Protein AF-A0AAW2WIA9-F1 (afdb_monomer_lite)

Organism: NCBI:txid2727402

pLDDT: mean 79.07, std 10.44, range [48.84, 89.81]

Secondary structure (DSSP, 8-state):
---------PPPB-S-S-HHHHHHHHHHHHHHHT--HHHHHHHHHHHB-GGGG-

Foldseek 3Di:
DPPPLPQQPQAADAVDDDVVVSVVVLVVSCVVVVDDPVSSVVNVVVSYHHVSVD

Radius of gyration: 11.78 Å; chains: 1; bounding box: 27×33×22 Å

Structure (mmCIF, N/CA/C/O backbone):
data_AF-A0AAW2WIA9-F1
#
_entry.id   AF-A0AAW2WIA9-F1
#
loop_
_atom_site.group_PDB
_atom_site.id
_atom_site.type_symbol
_atom_site.label_atom_id
_a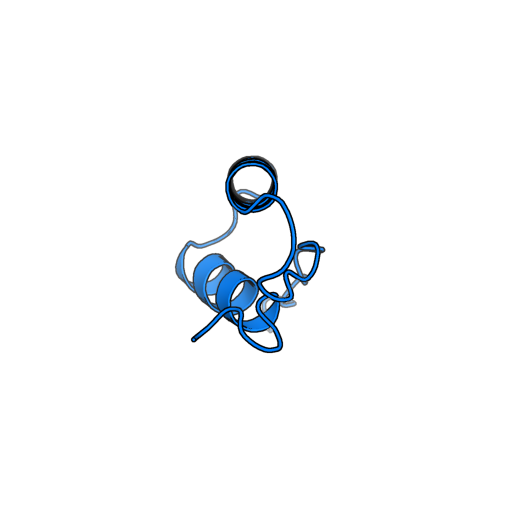tom_site.label_alt_id
_atom_site.label_comp_id
_atom_site.label_asym_id
_atom_site.label_entity_id
_atom_site.label_seq_id
_atom_site.pdbx_PDB_ins_code
_atom_site.Cartn_x
_atom_site.Cartn_y
_atom_site.Cartn_z
_atom_site.occupancy
_atom_site.B_iso_or_equiv
_atom_site.auth_seq_id
_atom_site.auth_comp_id
_atom_site.auth_asym_id
_atom_site.auth_atom_id
_atom_site.pdbx_PDB_model_num
ATOM 1 N N . MET A 1 1 ? 9.811 -20.560 -11.835 1.00 48.84 1 MET A N 1
ATOM 2 C CA . MET A 1 1 ? 10.476 -20.068 -10.610 1.00 48.84 1 MET A CA 1
ATOM 3 C C . MET A 1 1 ? 9.425 -19.315 -9.818 1.00 48.84 1 MET A C 1
ATOM 5 O O . MET A 1 1 ? 8.727 -18.539 -10.464 1.00 48.84 1 MET A O 1
ATOM 9 N N . PRO A 1 2 ? 9.216 -19.549 -8.509 1.00 49.22 2 PRO A N 1
ATOM 10 C CA . PRO A 1 2 ? 8.391 -18.624 -7.751 1.00 49.22 2 PRO A CA 1
ATOM 11 C C . PRO A 1 2 ? 9.151 -17.301 -7.772 1.00 49.22 2 PRO A C 1
ATOM 13 O O . PRO A 1 2 ? 10.250 -17.214 -7.235 1.00 49.22 2 PRO A O 1
ATOM 16 N N . THR A 1 3 ? 8.630 -16.310 -8.490 1.00 57.84 3 THR A N 1
ATOM 17 C CA . THR A 1 3 ? 9.062 -14.927 -8.317 1.00 57.84 3 THR A CA 1
ATOM 18 C C . THR A 1 3 ? 8.763 -14.638 -6.859 1.00 57.84 3 THR A C 1
ATOM 20 O O . THR A 1 3 ? 7.591 -14.507 -6.502 1.00 57.84 3 THR A O 1
ATOM 23 N N . GLU A 1 4 ? 9.781 -14.728 -5.999 1.00 49.22 4 GLU A N 1
ATOM 24 C CA . GLU A 1 4 ? 9.625 -14.459 -4.580 1.00 49.22 4 GLU A CA 1
ATOM 25 C C . GLU A 1 4 ? 8.946 -13.107 -4.490 1.00 49.22 4 GLU A C 1
ATOM 27 O O . GLU A 1 4 ? 9.431 -12.099 -5.003 1.00 49.22 4 GLU A O 1
ATOM 32 N N . TYR A 1 5 ? 7.724 -13.145 -3.975 1.00 58.84 5 TYR A N 1
ATOM 33 C CA . TYR A 1 5 ? 6.841 -12.006 -3.892 1.00 58.84 5 TYR A CA 1
ATOM 34 C C . TYR A 1 5 ? 7.445 -11.120 -2.814 1.00 58.84 5 TYR A C 1
ATOM 36 O O . TYR A 1 5 ? 7.037 -11.219 -1.661 1.00 58.84 5 TYR A O 1
ATOM 44 N N . GLN A 1 6 ? 8.487 -10.357 -3.151 1.00 61.38 6 GLN A N 1
ATOM 45 C CA . GLN A 1 6 ? 9.198 -9.535 -2.188 1.00 61.38 6 GLN A CA 1
ATOM 46 C C . GLN A 1 6 ? 8.193 -8.509 -1.685 1.00 61.38 6 GLN A C 1
ATOM 48 O O . GLN A 1 6 ? 7.725 -7.675 -2.470 1.00 61.38 6 GLN A O 1
ATOM 53 N N . PRO A 1 7 ? 7.753 -8.622 -0.420 1.00 63.47 7 PRO A N 1
ATOM 54 C CA . PRO A 1 7 ? 6.734 -7.735 0.066 1.00 63.47 7 PRO A CA 1
ATOM 55 C C . PRO A 1 7 ? 7.351 -6.350 0.137 1.00 63.47 7 PRO A C 1
ATOM 57 O O . PRO A 1 7 ? 8.339 -6.137 0.834 1.00 63.47 7 PRO A O 1
ATOM 60 N N . LEU A 1 8 ? 6.790 -5.421 -0.625 1.00 71.56 8 LEU A N 1
ATOM 61 C CA . LEU A 1 8 ? 7.152 -4.032 -0.477 1.00 71.56 8 LEU A CA 1
ATOM 62 C C . LEU A 1 8 ? 6.669 -3.598 0.909 1.00 71.56 8 LEU A C 1
ATOM 64 O O . LEU A 1 8 ? 5.497 -3.777 1.228 1.00 71.56 8 LEU A O 1
ATOM 68 N N . GLU A 1 9 ? 7.559 -3.086 1.756 1.00 70.69 9 GLU A N 1
ATOM 69 C CA . GLU A 1 9 ? 7.232 -2.681 3.131 1.00 70.69 9 GLU A CA 1
ATOM 70 C C . GLU A 1 9 ? 6.410 -1.376 3.125 1.00 70.69 9 GLU A C 1
ATOM 72 O O . GLU A 1 9 ? 6.848 -0.317 3.572 1.00 70.69 9 GLU A O 1
ATOM 77 N N . LEU A 1 10 ? 5.198 -1.429 2.570 1.00 79.00 10 LEU A N 1
ATOM 78 C CA . LEU A 1 10 ? 4.258 -0.322 2.591 1.00 79.00 10 LEU A CA 1
ATOM 79 C C . LEU A 1 10 ? 3.738 -0.131 4.010 1.00 79.00 10 LEU A C 1
ATOM 81 O O . LEU A 1 10 ? 3.211 -1.049 4.645 1.00 79.00 10 LEU A O 1
ATOM 85 N N . ARG A 1 11 ? 3.821 1.109 4.493 1.00 82.25 11 ARG A N 1
ATOM 86 C CA . ARG A 1 11 ? 3.194 1.493 5.756 1.00 82.25 11 ARG A CA 1
ATOM 87 C C . ARG A 1 11 ? 1.699 1.188 5.686 1.00 82.25 11 ARG A C 1
ATOM 89 O O . ARG A 1 11 ? 1.019 1.639 4.775 1.00 82.25 11 ARG A O 1
ATOM 96 N N . GLN A 1 12 ? 1.170 0.477 6.675 1.00 86.31 12 GLN A N 1
ATOM 97 C CA . GLN A 1 12 ? -0.269 0.238 6.750 1.00 86.31 12 GLN A CA 1
ATOM 98 C C . GLN A 1 12 ? -1.029 1.549 6.985 1.00 86.31 12 GLN A C 1
ATOM 100 O O . GLN A 1 12 ? -0.614 2.375 7.802 1.00 86.31 12 GLN A O 1
ATOM 105 N N . PHE A 1 13 ? -2.160 1.719 6.304 1.00 88.12 13 PHE A N 1
ATOM 106 C CA . PHE A 1 13 ? -3.030 2.882 6.443 1.00 88.12 13 PHE A CA 1
ATOM 107 C C . PHE A 1 13 ? -4.404 2.445 6.937 1.00 88.12 13 PHE A C 1
ATOM 109 O O . PHE A 1 13 ? -5.088 1.648 6.303 1.00 88.12 13 PHE A O 1
ATOM 116 N N . ASN A 1 14 ? -4.804 2.962 8.095 1.00 8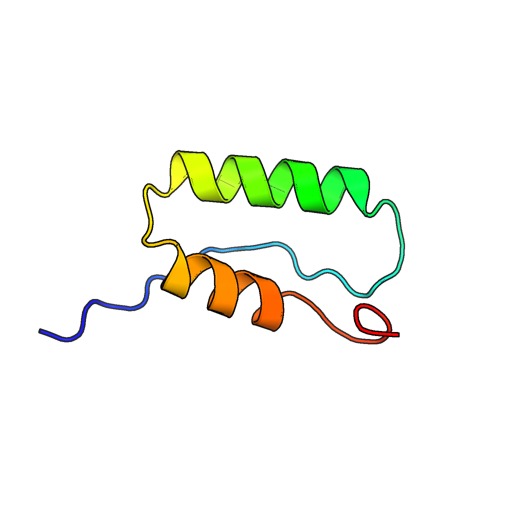5.62 14 ASN A N 1
ATOM 117 C CA . ASN A 1 14 ? -6.046 2.586 8.769 1.00 85.62 14 ASN A CA 1
ATOM 118 C C . ASN A 1 14 ? -7.216 3.549 8.482 1.00 85.62 14 ASN A C 1
ATOM 120 O O . ASN A 1 14 ? -8.185 3.573 9.239 1.00 85.62 14 ASN A O 1
ATOM 124 N N . GLY A 1 15 ? -7.089 4.408 7.465 1.00 82.38 15 GLY A N 1
ATOM 125 C CA . GLY A 1 15 ? -8.061 5.467 7.169 1.00 82.38 15 GLY A CA 1
ATOM 126 C C . GLY A 1 15 ? -7.927 6.710 8.057 1.00 82.38 15 GLY A C 1
ATOM 127 O O . GLY A 1 15 ? -8.557 7.728 7.786 1.00 82.38 15 GLY A O 1
ATOM 128 N N . LYS A 1 16 ? -7.088 6.677 9.101 1.00 83.56 16 LYS A N 1
ATOM 129 C CA . LYS A 1 16 ? -6.910 7.776 10.058 1.00 83.56 16 LYS A CA 1
ATOM 130 C C . LYS A 1 16 ? -5.585 8.504 9.810 1.00 83.56 16 LYS A C 1
ATOM 132 O O . LYS A 1 16 ? -4.534 7.882 9.684 1.00 83.56 16 LYS A O 1
ATOM 137 N N . GLY A 1 17 ? -5.619 9.836 9.792 1.00 82.00 17 GLY A N 1
ATOM 138 C CA . GLY A 1 17 ? -4.440 10.684 9.567 1.00 82.00 17 GLY A CA 1
ATOM 139 C C . GLY A 1 17 ? -4.462 11.378 8.205 1.00 82.00 17 GLY A C 1
ATOM 140 O O . GLY A 1 17 ? -5.533 11.638 7.669 1.00 82.00 17 GLY A O 1
ATOM 141 N N . ASN A 1 18 ? -3.289 11.721 7.660 1.00 86.31 18 ASN A N 1
ATOM 142 C CA . ASN A 1 18 ? -3.180 12.442 6.389 1.00 86.31 18 ASN A CA 1
ATOM 143 C C . ASN A 1 18 ? -3.023 11.468 5.200 1.00 86.31 18 ASN A C 1
ATOM 145 O O . ASN A 1 18 ? -1.909 10.987 4.960 1.00 86.31 18 ASN A O 1
ATOM 149 N N . PRO A 1 19 ? -4.084 11.211 4.411 1.00 85.50 19 PRO A N 1
ATOM 150 C CA . PRO A 1 19 ? -4.017 10.298 3.272 1.00 85.50 19 PRO A CA 1
ATOM 151 C C . PRO A 1 19 ? -3.040 10.774 2.190 1.00 85.50 19 PRO A C 1
ATOM 153 O O . PRO A 1 19 ? -2.429 9.947 1.519 1.00 85.50 19 PRO A O 1
ATOM 156 N N . ARG A 1 20 ? -2.807 12.090 2.048 1.00 88.94 20 ARG A N 1
ATOM 157 C CA . ARG A 1 20 ? -1.862 12.617 1.046 1.00 88.94 20 ARG A CA 1
ATOM 158 C C . ARG A 1 20 ? -0.434 12.154 1.306 1.00 88.94 20 ARG A C 1
ATOM 160 O O . ARG A 1 20 ? 0.293 11.858 0.367 1.00 88.94 20 ARG A O 1
ATOM 167 N N . GLN A 1 21 ? -0.041 12.081 2.575 1.00 88.31 21 GLN A N 1
ATOM 168 C CA . GLN A 1 21 ? 1.309 11.670 2.952 1.00 88.31 21 GLN A CA 1
ATOM 169 C C . GLN A 1 21 ? 1.512 10.166 2.749 1.00 88.31 21 GLN A C 1
ATOM 171 O O . GLN A 1 21 ? 2.578 9.740 2.315 1.00 88.31 21 GLN A O 1
ATOM 176 N N . TYR A 1 22 ? 0.470 9.373 3.006 1.00 88.50 22 TYR A N 1
ATOM 177 C CA . TYR A 1 22 ? 0.470 7.947 2.697 1.00 88.50 22 TYR A CA 1
ATOM 178 C C . TYR A 1 22 ? 0.571 7.695 1.184 1.00 88.50 22 TYR A C 1
ATOM 180 O O . TYR A 1 22 ? 1.430 6.928 0.760 1.00 88.50 22 TYR A O 1
ATOM 188 N N . ILE A 1 23 ? -0.224 8.398 0.368 1.00 86.56 23 ILE A N 1
ATOM 189 C CA . ILE A 1 23 ? -0.173 8.281 -1.098 1.00 86.56 23 ILE A CA 1
ATOM 190 C C . ILE A 1 23 ? 1.197 8.708 -1.642 1.00 86.56 23 ILE A C 1
ATOM 192 O O . ILE A 1 23 ? 1.755 8.014 -2.487 1.00 86.56 23 ILE A O 1
ATOM 196 N N . ALA A 1 24 ? 1.770 9.810 -1.147 1.00 89.81 24 ALA A N 1
ATOM 197 C CA . ALA A 1 24 ? 3.099 10.256 -1.568 1.00 89.81 24 ALA A CA 1
ATOM 198 C C . ALA A 1 24 ? 4.169 9.188 -1.293 1.00 89.81 24 ALA A C 1
ATOM 200 O O . ALA A 1 24 ? 4.963 8.866 -2.174 1.00 89.81 24 ALA A O 1
ATOM 201 N N . HIS A 1 25 ? 4.142 8.592 -0.099 1.00 86.44 25 HIS A N 1
ATOM 202 C CA . HIS A 1 25 ? 5.085 7.540 0.262 1.00 86.44 25 HIS A CA 1
ATOM 203 C C . HIS A 1 25 ? 4.851 6.253 -0.542 1.00 86.44 25 HIS A C 1
ATOM 205 O O . HIS A 1 25 ? 5.804 5.615 -0.979 1.00 86.44 25 HIS A O 1
ATOM 211 N N . PHE A 1 26 ? 3.592 5.895 -0.815 1.00 85.56 26 PHE A N 1
ATOM 212 C CA . PHE A 1 26 ? 3.250 4.778 -1.696 1.00 85.56 26 PHE A CA 1
ATOM 213 C C . PHE A 1 26 ? 3.837 4.963 -3.103 1.00 85.56 26 PHE A C 1
ATOM 215 O O . PHE A 1 26 ? 4.501 4.058 -3.603 1.00 85.56 26 PHE A O 1
ATOM 222 N N . ILE A 1 27 ? 3.656 6.138 -3.717 1.00 84.44 27 ILE A N 1
ATOM 223 C CA . ILE A 1 27 ? 4.184 6.446 -5.057 1.00 84.44 27 ILE A CA 1
ATOM 224 C C . ILE A 1 27 ? 5.716 6.385 -5.071 1.00 84.44 27 ILE A C 1
ATOM 226 O O . ILE A 1 27 ? 6.291 5.763 -5.960 1.00 84.44 27 ILE A O 1
ATOM 230 N N . GLU A 1 28 ? 6.378 6.979 -4.078 1.00 86.44 28 GLU A N 1
ATOM 231 C CA . GLU A 1 28 ? 7.839 6.918 -3.932 1.00 86.44 28 GLU A CA 1
ATOM 232 C C . GLU A 1 28 ? 8.341 5.469 -3.847 1.00 86.44 28 GLU A C 1
ATOM 234 O O . GLU A 1 28 ? 9.287 5.092 -4.540 1.00 86.44 28 GLU A O 1
ATOM 239 N N . THR A 1 29 ? 7.656 4.635 -3.061 1.00 82.69 29 THR A N 1
ATOM 240 C CA . THR A 1 29 ? 7.987 3.214 -2.910 1.00 82.69 29 THR A CA 1
ATOM 241 C C . THR A 1 29 ? 7.741 2.430 -4.210 1.00 82.69 29 THR A C 1
ATOM 243 O O . THR A 1 29 ? 8.491 1.514 -4.533 1.00 82.69 29 THR A O 1
ATOM 246 N N . CYS A 1 30 ? 6.733 2.805 -5.006 1.00 80.88 30 CYS A N 1
ATOM 247 C CA . CYS A 1 30 ? 6.492 2.207 -6.324 1.00 80.88 30 CYS A CA 1
ATOM 248 C C . CYS A 1 30 ? 7.609 2.544 -7.323 1.00 80.88 30 CYS A C 1
ATOM 250 O O . CYS A 1 30 ? 8.058 1.672 -8.064 1.00 80.88 30 CYS A O 1
ATOM 252 N N . ILE A 1 31 ? 8.066 3.800 -7.336 1.00 82.88 31 ILE A N 1
ATOM 253 C CA . ILE A 1 31 ? 9.124 4.268 -8.243 1.00 82.88 31 ILE A CA 1
ATOM 254 C C . ILE A 1 31 ? 10.462 3.606 -7.898 1.00 82.88 31 ILE A C 1
ATOM 256 O O . ILE A 1 31 ? 11.200 3.219 -8.801 1.00 82.88 31 ILE A O 1
ATOM 260 N N . SER A 1 32 ? 10.775 3.451 -6.608 1.00 79.69 32 SER A N 1
ATOM 261 C CA . SER A 1 32 ? 12.041 2.855 -6.166 1.00 79.69 32 SER A CA 1
ATOM 262 C C . SER A 1 32 ? 12.107 1.344 -6.381 1.00 79.69 32 SER A C 1
ATOM 264 O O . SER A 1 32 ? 13.183 0.813 -6.649 1.00 79.69 32 SER A O 1
ATOM 266 N N . ALA A 1 33 ? 10.972 0.650 -6.286 1.00 75.00 33 ALA A N 1
ATOM 267 C CA . ALA A 1 33 ? 10.935 -0.802 -6.363 1.00 75.00 33 ALA A CA 1
ATOM 268 C C . ALA A 1 33 ? 10.950 -1.344 -7.804 1.00 75.00 33 ALA A C 1
ATOM 270 O O . ALA A 1 33 ? 11.266 -2.515 -8.007 1.00 75.00 33 ALA A O 1
ATOM 271 N N . GLY A 1 34 ? 10.639 -0.511 -8.809 1.00 71.25 34 GLY A N 1
ATOM 272 C CA . GLY A 1 34 ? 10.626 -0.925 -10.222 1.00 71.25 34 GLY A CA 1
ATOM 273 C C . GLY A 1 34 ? 9.679 -2.101 -10.499 1.00 71.25 34 GLY A C 1
ATOM 274 O O . GLY A 1 34 ? 9.869 -2.845 -11.459 1.00 71.25 34 GLY A O 1
ATOM 275 N N . THR A 1 35 ? 8.705 -2.302 -9.610 1.00 69.50 35 THR A N 1
ATOM 276 C CA . THR A 1 35 ? 7.898 -3.514 -9.510 1.00 69.50 35 THR A CA 1
ATOM 277 C C . THR A 1 35 ? 6.702 -3.469 -10.451 1.00 69.50 35 THR A C 1
ATOM 279 O O . THR A 1 35 ? 6.150 -2.406 -10.728 1.00 69.50 35 THR A O 1
ATOM 282 N N . ASP A 1 36 ? 6.265 -4.643 -10.903 1.00 79.31 36 ASP A N 1
ATOM 283 C CA . ASP A 1 36 ? 5.069 -4.802 -11.728 1.00 79.31 36 ASP A CA 1
ATOM 284 C C . ASP A 1 36 ? 3.826 -4.149 -11.086 1.00 79.31 36 ASP A C 1
ATOM 286 O O . ASP A 1 36 ? 3.564 -4.299 -9.886 1.00 79.31 36 ASP A O 1
ATOM 290 N N . GLY A 1 37 ? 3.051 -3.414 -11.890 1.00 78.44 37 GLY A N 1
ATOM 291 C CA . GLY A 1 37 ? 1.896 -2.648 -11.415 1.00 78.44 37 GLY A CA 1
ATOM 292 C C . GLY A 1 37 ? 0.808 -3.509 -10.765 1.00 78.44 37 GLY A C 1
ATOM 293 O O . GLY A 1 37 ? 0.154 -3.058 -9.823 1.00 78.44 37 GLY A O 1
ATOM 294 N N . ASP A 1 38 ? 0.650 -4.763 -11.195 1.00 82.25 38 ASP A N 1
ATOM 295 C CA . ASP A 1 38 ? -0.345 -5.690 -10.644 1.00 82.25 38 ASP A CA 1
ATOM 296 C C . ASP A 1 38 ? 0.042 -6.142 -9.222 1.00 82.25 38 ASP A C 1
ATOM 298 O O . ASP A 1 38 ? -0.783 -6.215 -8.304 1.00 82.25 38 ASP A O 1
ATOM 302 N N . LEU A 1 39 ? 1.343 -6.360 -9.007 1.00 80.00 39 LEU A N 1
ATOM 303 C CA . LEU A 1 39 ? 1.934 -6.654 -7.702 1.00 80.00 39 LEU A CA 1
ATOM 304 C C . LEU A 1 39 ? 1.776 -5.459 -6.745 1.00 80.00 39 LEU A C 1
ATOM 306 O O . LEU A 1 39 ? 1.379 -5.645 -5.588 1.00 80.00 39 LEU A O 1
ATOM 310 N N . LEU A 1 40 ? 1.998 -4.237 -7.234 1.00 81.75 40 LEU A N 1
ATOM 311 C CA . LEU A 1 40 ? 1.830 -3.004 -6.457 1.00 81.75 40 LEU A CA 1
ATOM 312 C C . LEU A 1 40 ? 0.370 -2.745 -6.069 1.00 81.75 40 LEU A C 1
ATOM 314 O O . LEU A 1 40 ? 0.101 -2.387 -4.924 1.00 81.75 40 LEU A O 1
ATOM 318 N N . ALA A 1 41 ? -0.585 -2.996 -6.966 1.00 83.50 41 ALA A N 1
ATOM 319 C CA . ALA A 1 41 ? -2.008 -2.873 -6.656 1.00 83.50 41 ALA A CA 1
ATOM 320 C C . ALA A 1 41 ? -2.439 -3.854 -5.548 1.00 83.50 41 ALA A C 1
ATOM 322 O O . ALA A 1 41 ? -3.130 -3.476 -4.600 1.00 83.50 41 ALA A O 1
ATOM 323 N N . LYS A 1 42 ? -1.966 -5.107 -5.602 1.00 86.19 42 LYS A N 1
ATOM 324 C CA . LYS A 1 42 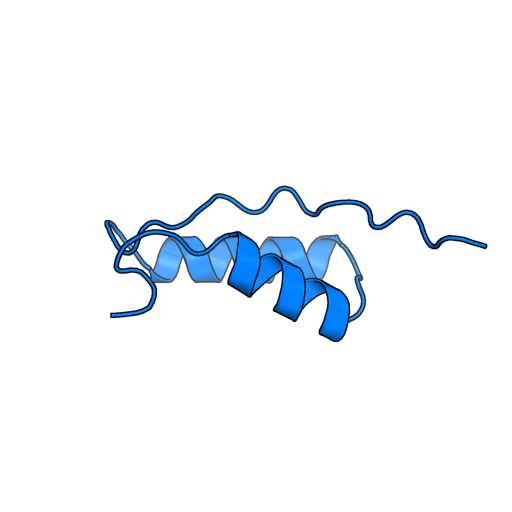? -2.223 -6.109 -4.551 1.00 86.19 42 LYS A CA 1
ATOM 325 C C . LYS A 1 42 ? -1.607 -5.712 -3.205 1.00 86.19 42 LYS A C 1
ATOM 327 O O . LYS A 1 42 ? -2.228 -5.912 -2.161 1.00 86.19 42 LYS A O 1
ATOM 332 N N . GLN A 1 43 ? -0.395 -5.158 -3.223 1.00 83.56 43 GLN A N 1
ATOM 333 C CA . GLN A 1 43 ? 0.313 -4.631 -2.050 1.00 83.56 43 GLN A CA 1
ATOM 334 C C . GLN A 1 43 ? -0.416 -3.430 -1.431 1.00 83.56 43 GLN A C 1
ATOM 336 O O . GLN A 1 43 ? -0.625 -3.392 -0.218 1.00 83.56 43 GLN A O 1
ATOM 341 N N . PHE A 1 44 ? -0.888 -2.504 -2.267 1.00 85.38 44 PHE A N 1
ATOM 342 C CA . PHE A 1 44 ? -1.678 -1.352 -1.849 1.00 85.38 44 PHE A CA 1
ATOM 343 C C . PHE A 1 44 ? -2.923 -1.787 -1.078 1.00 85.38 44 PHE A C 1
ATOM 345 O O . PHE A 1 44 ? -3.068 -1.440 0.092 1.00 85.38 44 PHE A O 1
ATOM 352 N N . VAL A 1 45 ? -3.759 -2.641 -1.679 1.00 86.75 45 VAL A N 1
ATOM 353 C CA . VAL A 1 45 ? -4.996 -3.135 -1.051 1.00 86.75 45 VAL A CA 1
ATOM 354 C C . VAL A 1 45 ? -4.713 -3.861 0.269 1.00 86.75 45 VAL A C 1
ATOM 356 O O . VAL A 1 45 ? -5.459 -3.689 1.227 1.00 86.75 45 VAL A O 1
ATOM 359 N N . ARG A 1 46 ? -3.612 -4.621 0.369 1.00 86.31 46 ARG A N 1
ATOM 360 C CA . ARG A 1 46 ? -3.20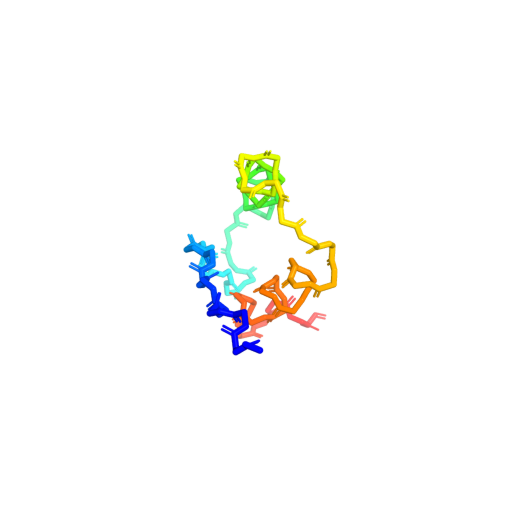0 -5.290 1.621 1.00 86.31 46 ARG A CA 1
ATOM 361 C C . ARG A 1 46 ? -2.739 -4.333 2.719 1.00 86.31 46 ARG A C 1
ATOM 363 O O . ARG A 1 46 ? -2.838 -4.674 3.897 1.00 86.31 46 ARG A O 1
ATOM 370 N N . SER A 1 47 ? -2.193 -3.177 2.351 1.00 85.50 47 SER A N 1
ATOM 371 C CA . SER A 1 47 ? -1.732 -2.174 3.315 1.00 85.50 47 SER A CA 1
ATOM 372 C C . SER A 1 47 ? -2.882 -1.347 3.906 1.00 85.50 47 SER A C 1
ATOM 374 O O . SER A 1 47 ? -2.734 -0.785 4.993 1.00 85.50 47 SER A O 1
ATOM 376 N N . LEU A 1 48 ? -4.039 -1.311 3.241 1.00 88.44 48 LEU A N 1
ATOM 377 C CA . LEU A 1 48 ? -5.249 -0.670 3.747 1.00 88.44 48 LEU A CA 1
ATOM 378 C C . LEU A 1 48 ? -5.909 -1.537 4.828 1.00 88.44 48 LEU A C 1
ATOM 380 O O . LEU A 1 48 ? -6.060 -2.750 4.679 1.00 88.44 48 LEU A O 1
ATOM 384 N N . LYS A 1 49 ? -6.313 -0.913 5.935 1.00 86.12 49 LYS A N 1
ATOM 385 C CA . LYS A 1 49 ? -6.986 -1.572 7.065 1.00 86.12 49 LYS A CA 1
ATOM 386 C C . LYS A 1 49 ? -8.089 -0.696 7.657 1.00 86.12 49 LYS A C 1
ATOM 388 O O . LYS A 1 49 ? -8.099 0.515 7.469 1.00 86.12 49 LYS A O 1
ATOM 393 N N . GLY A 1 50 ? -8.985 -1.300 8.439 1.00 83.00 50 GLY A N 1
ATOM 394 C 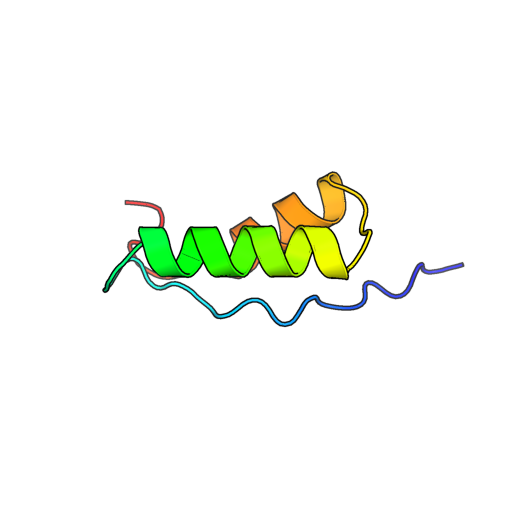CA . GLY A 1 50 ? -10.053 -0.574 9.140 1.00 83.00 50 GLY A CA 1
ATOM 395 C C . GLY A 1 50 ? -10.966 0.191 8.176 1.00 83.00 50 GLY A C 1
ATOM 396 O O . GLY A 1 50 ? -11.273 -0.309 7.099 1.00 83.00 50 GLY A O 1
ATOM 397 N N . ASN A 1 51 ? -11.341 1.418 8.540 1.00 81.88 51 ASN A N 1
ATOM 398 C CA . ASN A 1 51 ? -12.184 2.312 7.733 1.00 81.88 51 ASN A CA 1
ATOM 399 C C . ASN A 1 51 ? -11.468 2.916 6.509 1.00 81.88 51 ASN A C 1
ATOM 401 O O . ASN A 1 51 ? -11.949 3.879 5.935 1.00 81.88 51 ASN A O 1
ATOM 405 N N . ALA A 1 52 ? -10.315 2.395 6.083 1.00 81.31 52 ALA A N 1
ATOM 406 C CA . ALA A 1 52 ? -9.669 2.862 4.853 1.00 81.31 52 ALA A CA 1
ATOM 407 C C . ALA A 1 52 ? -10.489 2.576 3.575 1.00 81.31 52 ALA A C 1
ATOM 409 O O . ALA A 1 52 ? -10.175 3.132 2.526 1.00 81.31 52 ALA A O 1
ATOM 410 N N . PHE A 1 53 ? -11.487 1.690 3.665 1.00 78.19 53 PHE A N 1
ATOM 411 C CA . PHE A 1 53 ? -12.402 1.319 2.579 1.00 78.19 53 PHE A CA 1
ATOM 412 C C . PHE A 1 53 ? -13.826 1.870 2.754 1.00 78.19 53 PHE A C 1
ATOM 414 O O . PHE A 1 53 ? -14.674 1.577 1.914 1.00 78.19 53 PHE A O 1
ATOM 421 N N . ASP A 1 54 ? -14.086 2.575 3.858 1.00 73.12 54 ASP A N 1
ATOM 422 C CA . ASP A 1 54 ? -15.363 3.249 4.134 1.00 73.12 54 ASP A CA 1
ATOM 423 C C . ASP A 1 54 ? -15.442 4.561 3.337 1.00 73.12 54 ASP A C 1
ATOM 425 O O . ASP A 1 54 ? -16.505 4.819 2.731 1.00 73.12 54 ASP A O 1
#

Sequence (54 aa):
MPTEYQ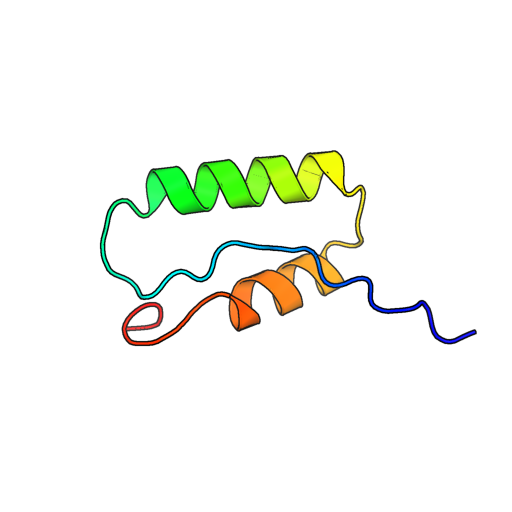PLELRQFNGKGNPRQYIAHFIETCISAGTDGDLLAKQFVRSLKGNAFD